Protein AF-A0A151J1U0-F1 (afdb_monomer_lite)

Structure (mmCIF, N/CA/C/O backbone):
data_AF-A0A151J1U0-F1
#
_entry.id   AF-A0A151J1U0-F1
#
loop_
_atom_site.group_PDB
_atom_site.id
_atom_site.type_symbol
_atom_site.label_atom_id
_atom_site.label_alt_id
_atom_site.label_comp_id
_atom_site.label_asym_id
_atom_site.label_entity_id
_atom_site.label_seq_id
_atom_site.pdbx_PDB_ins_code
_atom_site.Cartn_x
_atom_site.Cartn_y
_atom_site.Cartn_z
_atom_site.occupancy
_atom_site.B_iso_or_equiv
_atom_site.auth_seq_id
_atom_site.auth_comp_id
_atom_site.auth_asym_id
_atom_site.auth_atom_id
_atom_site.pdbx_PDB_model_num
ATOM 1 N N . MET A 1 1 ? 4.673 -3.188 7.035 1.00 85.75 1 MET A N 1
ATOM 2 C CA . MET A 1 1 ? 3.885 -4.441 6.989 1.00 85.75 1 MET A CA 1
ATOM 3 C C . MET A 1 1 ? 3.226 -4.718 8.335 1.00 85.75 1 MET A C 1
ATOM 5 O O . MET A 1 1 ? 2.012 -4.844 8.366 1.00 85.75 1 MET A O 1
ATOM 9 N N . GLU A 1 2 ? 3.979 -4.702 9.436 1.00 90.94 2 GLU A N 1
ATOM 10 C CA . GLU A 1 2 ? 3.480 -4.942 10.804 1.00 90.94 2 GLU A CA 1
ATOM 11 C C . GLU A 1 2 ? 2.256 -4.098 11.190 1.00 90.94 2 GLU A C 1
ATOM 13 O O . GLU A 1 2 ? 1.221 -4.664 11.530 1.00 90.94 2 GLU A O 1
ATOM 18 N N . GLN A 1 3 ? 2.301 -2.768 11.004 1.00 92.94 3 GLN A N 1
ATOM 19 C CA . GLN A 1 3 ? 1.136 -1.903 11.263 1.00 92.94 3 GLN A CA 1
ATOM 20 C C . GLN A 1 3 ? -0.127 -2.374 10.520 1.00 92.94 3 GLN A C 1
ATOM 22 O O . GLN A 1 3 ? -1.221 -2.327 11.071 1.00 92.94 3 GLN A O 1
ATOM 27 N N . ARG A 1 4 ? 0.004 -2.870 9.278 1.00 94.44 4 ARG A N 1
ATOM 28 C CA . ARG A 1 4 ? -1.135 -3.359 8.478 1.00 94.44 4 ARG A CA 1
ATOM 29 C C . ARG A 1 4 ? -1.731 -4.628 9.082 1.00 94.44 4 ARG A C 1
ATOM 31 O O . ARG A 1 4 ? -2.947 -4.767 9.097 1.00 94.44 4 ARG A O 1
ATOM 38 N N . ILE A 1 5 ? -0.895 -5.520 9.612 1.00 94.12 5 ILE A N 1
ATOM 39 C CA . ILE A 1 5 ? -1.345 -6.733 10.307 1.00 94.12 5 ILE A CA 1
ATOM 40 C C . ILE A 1 5 ? -2.119 -6.346 11.572 1.00 94.12 5 ILE A C 1
ATOM 42 O O . ILE A 1 5 ? -3.223 -6.843 11.784 1.00 94.12 5 ILE A O 1
ATOM 46 N N . CYS A 1 6 ? -1.604 -5.400 12.362 1.00 95.00 6 CYS A N 1
ATOM 47 C CA . CYS A 1 6 ? -2.296 -4.897 13.551 1.00 95.00 6 CYS A CA 1
ATOM 48 C C . CYS A 1 6 ? -3.631 -4.218 13.212 1.00 95.00 6 CYS A C 1
ATOM 50 O O . CYS A 1 6 ? 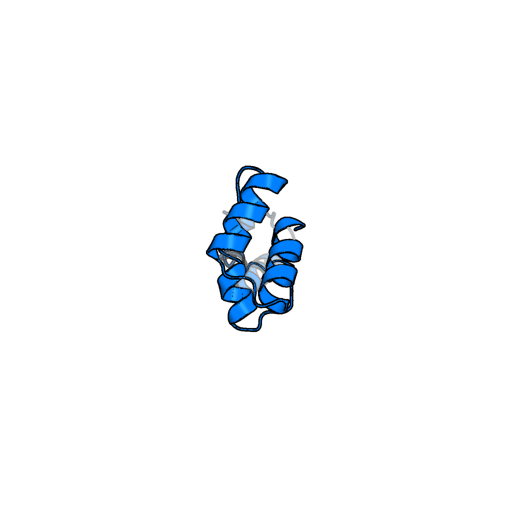-4.620 -4.422 13.915 1.00 95.00 6 CYS A O 1
ATOM 52 N N . ILE A 1 7 ? -3.692 -3.446 12.121 1.00 95.31 7 ILE A N 1
ATOM 53 C CA . ILE A 1 7 ? -4.945 -2.843 11.645 1.00 95.31 7 ILE A CA 1
ATOM 54 C C . ILE A 1 7 ? -5.940 -3.937 11.232 1.00 95.31 7 ILE A C 1
ATOM 56 O O . ILE A 1 7 ? -7.094 -3.874 11.646 1.00 95.31 7 ILE A O 1
ATOM 60 N N . ASN A 1 8 ? -5.510 -4.950 10.469 1.00 95.50 8 ASN A N 1
ATOM 61 C CA . ASN A 1 8 ? -6.367 -6.073 10.068 1.00 95.50 8 ASN A CA 1
ATOM 62 C C . ASN A 1 8 ? -6.925 -6.809 11.297 1.00 95.50 8 ASN A C 1
ATOM 64 O O . ASN A 1 8 ? -8.123 -7.063 11.387 1.00 95.50 8 ASN A O 1
ATOM 68 N N . PHE A 1 9 ? -6.072 -7.070 12.293 1.00 95.06 9 PHE A N 1
ATOM 69 C CA . PHE A 1 9 ? -6.491 -7.631 13.575 1.00 95.06 9 PHE A CA 1
ATOM 70 C C . PHE A 1 9 ? -7.564 -6.766 14.252 1.00 95.06 9 PHE A C 1
ATOM 72 O O . PHE A 1 9 ? -8.594 -7.291 14.669 1.00 95.06 9 PHE A O 1
ATOM 79 N N . CYS A 1 10 ? -7.373 -5.446 14.321 1.00 95.50 10 CYS A N 1
ATOM 80 C CA . CYS A 1 10 ? -8.356 -4.545 14.924 1.00 95.50 10 CYS A CA 1
ATOM 81 C C . CYS A 1 10 ? -9.707 -4.580 14.197 1.00 95.50 10 CYS A C 1
ATOM 83 O O . CYS A 1 10 ? -10.745 -4.669 14.850 1.00 95.50 10 CYS A O 1
ATOM 85 N N . VAL A 1 11 ? -9.692 -4.554 12.861 1.00 95.25 11 VAL A N 1
ATOM 86 C CA . VAL A 1 11 ? -10.910 -4.603 12.038 1.00 95.25 11 VAL A CA 1
ATOM 87 C C . VAL A 1 11 ? -11.655 -5.924 12.237 1.00 95.25 11 VAL A C 1
ATOM 89 O O . VAL A 1 11 ? -12.858 -5.901 12.485 1.00 95.25 11 VAL A O 1
ATOM 92 N N . LYS A 1 12 ? -10.952 -7.066 12.231 1.00 95.12 12 LYS A N 1
ATOM 93 C CA . LYS A 1 12 ? -11.555 -8.387 12.494 1.00 95.12 12 LYS A CA 1
ATOM 94 C C . LYS A 1 12 ? -12.186 -8.498 13.883 1.00 95.12 12 LYS A C 1
ATOM 96 O O . LYS A 1 12 ? -13.170 -9.208 14.050 1.00 95.12 12 LYS A O 1
ATOM 101 N N . ASN A 1 13 ? -11.657 -7.768 14.862 1.00 95.75 13 ASN A N 1
ATOM 102 C CA . ASN A 1 13 ? -12.205 -7.694 16.218 1.00 95.75 13 ASN A CA 1
ATOM 103 C C . ASN A 1 13 ? -13.238 -6.566 16.396 1.00 95.75 13 ASN A C 1
ATOM 105 O O . ASN A 1 13 ? -13.605 -6.248 17.525 1.00 95.75 13 ASN A O 1
ATOM 109 N N . SER A 1 14 ? -13.706 -5.935 15.311 1.00 95.31 14 SER A N 1
ATOM 110 C CA . SER A 1 14 ? -14.670 -4.821 15.351 1.00 95.31 14 SER A CA 1
ATOM 111 C C . SER A 1 14 ? -14.230 -3.643 16.239 1.00 95.31 14 SER A C 1
ATOM 113 O O . SER A 1 14 ? -15.055 -2.887 16.759 1.00 95.31 14 SER A O 1
ATOM 115 N N . ILE A 1 15 ? -12.918 -3.460 16.417 1.00 95.62 15 ILE A N 1
ATOM 116 C CA . ILE A 1 15 ? -12.361 -2.328 17.158 1.00 95.62 15 ILE A CA 1
ATOM 117 C C . ILE A 1 15 ? -12.533 -1.075 16.305 1.00 95.62 15 ILE A C 1
ATOM 119 O O . ILE A 1 15 ? -12.139 -1.046 15.143 1.00 95.62 15 ILE A O 1
ATOM 123 N N . LYS A 1 16 ? -13.098 -0.019 16.898 1.00 95.19 16 LYS A N 1
ATOM 124 C CA . LYS A 1 16 ? -13.329 1.257 16.211 1.00 95.19 16 LYS A CA 1
ATOM 125 C C . LYS A 1 16 ? -12.015 1.890 15.742 1.00 95.19 16 LYS A C 1
ATOM 127 O O . LYS A 1 16 ? -11.035 1.928 16.482 1.00 95.19 16 LYS A O 1
ATOM 132 N N . CYS A 1 17 ? -12.067 2.524 14.572 1.00 93.25 17 CYS A N 1
ATOM 133 C CA . CYS A 1 17 ? -10.958 3.237 13.933 1.00 93.25 17 CYS A CA 1
ATOM 134 C C . CYS A 1 17 ? -10.208 4.205 14.867 1.00 93.25 17 CYS A C 1
ATOM 136 O O . CYS A 1 17 ? -8.978 4.227 14.874 1.00 93.25 17 CYS A O 1
ATOM 138 N N . SER A 1 18 ? -10.933 4.965 15.700 1.00 93.94 18 SER A N 1
ATOM 139 C CA . SER A 1 18 ? -10.331 5.873 16.687 1.00 93.94 18 SER A CA 1
ATOM 140 C C . SER A 1 18 ? -9.438 5.127 17.676 1.00 93.94 18 SER A C 1
ATOM 142 O O . SER A 1 18 ? -8.296 5.522 17.901 1.00 93.94 18 SER A O 1
ATOM 144 N N . LYS A 1 19 ? -9.926 4.000 18.206 1.00 95.62 19 LYS A N 1
ATOM 145 C CA . LYS A 1 19 ? -9.176 3.184 19.156 1.00 95.62 19 LYS A CA 1
ATOM 146 C C . LYS A 1 19 ? -7.984 2.500 18.497 1.00 95.62 19 LYS A C 1
ATOM 148 O O . LYS A 1 19 ? -6.906 2.454 19.080 1.00 95.62 19 LYS A O 1
ATOM 153 N N . THR A 1 20 ? -8.151 2.032 17.262 1.00 95.62 20 THR A N 1
ATOM 154 C CA . THR A 1 20 ? -7.048 1.495 16.459 1.00 95.62 20 THR A CA 1
ATOM 155 C C . THR A 1 20 ? -5.950 2.536 16.249 1.00 95.62 20 THR A C 1
ATOM 157 O O . THR A 1 20 ? -4.779 2.215 16.423 1.00 95.62 20 THR A O 1
ATOM 160 N N . LEU A 1 21 ? -6.300 3.790 15.941 1.00 94.69 21 LEU A N 1
ATOM 161 C CA . LEU A 1 21 ? -5.321 4.871 15.792 1.00 94.69 21 LEU A CA 1
ATOM 162 C C . LEU A 1 21 ? -4.557 5.144 17.090 1.00 94.69 21 LEU A C 1
ATOM 164 O O . LEU A 1 21 ? -3.342 5.302 17.046 1.00 94.69 21 LEU A O 1
ATOM 168 N N . GLU A 1 22 ? -5.244 5.186 18.233 1.00 94.81 22 GLU A N 1
ATOM 169 C CA . GLU A 1 22 ? -4.590 5.335 19.540 1.00 94.81 22 GLU A CA 1
ATOM 170 C C . GLU A 1 22 ? -3.578 4.212 19.788 1.00 94.81 22 GLU A C 1
ATOM 172 O O . GLU A 1 22 ? -2.418 4.484 20.086 1.00 94.81 22 GLU A O 1
ATOM 177 N N . MET A 1 23 ? -3.997 2.955 19.610 1.00 94.75 23 MET A N 1
ATOM 178 C CA . MET A 1 23 ? -3.132 1.787 19.808 1.00 94.75 23 MET A CA 1
ATOM 179 C C . MET A 1 23 ? -1.908 1.825 18.888 1.00 94.75 23 MET A C 1
ATOM 181 O O . MET A 1 23 ? -0.793 1.553 19.327 1.00 94.75 23 MET A O 1
ATOM 185 N N . LEU A 1 24 ? -2.096 2.208 17.622 1.00 95.19 24 LEU A N 1
ATOM 186 C CA . LEU A 1 24 ? -1.001 2.313 16.661 1.00 95.19 24 LEU A CA 1
ATOM 187 C C . LEU A 1 24 ? -0.043 3.459 16.981 1.00 95.19 24 LEU A C 1
ATOM 189 O O . LEU A 1 24 ? 1.161 3.288 16.821 1.00 95.19 24 LEU A O 1
ATOM 193 N N . LYS A 1 25 ? -0.545 4.609 17.445 1.00 94.75 25 LYS A N 1
ATOM 194 C CA . LYS A 1 25 ? 0.311 5.718 17.886 1.00 94.75 25 LYS A CA 1
ATOM 195 C C . LYS A 1 25 ? 1.151 5.337 19.101 1.00 94.75 25 LYS A C 1
ATOM 197 O O . LYS A 1 25 ? 2.320 5.693 19.158 1.00 94.75 25 LYS A O 1
ATOM 202 N N . VAL A 1 26 ? 0.584 4.582 20.042 1.00 95.75 26 VAL A N 1
ATOM 203 C CA . VAL A 1 26 ? 1.328 4.084 21.209 1.00 95.75 26 VAL A CA 1
ATOM 204 C C . VAL A 1 26 ? 2.409 3.085 20.793 1.00 95.75 26 VAL A C 1
ATOM 206 O O . VAL A 1 26 ? 3.533 3.176 21.273 1.00 95.75 26 VAL A O 1
ATOM 209 N N . ALA A 1 27 ? 2.094 2.151 19.892 1.00 94.75 27 ALA A N 1
ATOM 210 C CA . ALA A 1 27 ? 3.032 1.104 19.489 1.00 94.75 27 ALA A CA 1
ATOM 211 C C . ALA A 1 27 ? 4.111 1.578 18.495 1.00 94.75 27 ALA A C 1
ATOM 213 O O . ALA A 1 27 ? 5.228 1.069 18.527 1.00 94.75 27 ALA A O 1
ATOM 214 N N . TYR A 1 28 ? 3.788 2.526 17.608 1.00 93.50 28 TYR A N 1
ATOM 215 C CA . TYR A 1 28 ? 4.637 2.892 16.465 1.00 93.50 28 TYR A CA 1
ATOM 216 C C . TYR A 1 28 ? 4.923 4.398 16.325 1.00 93.50 28 TYR A C 1
ATOM 218 O O . TYR A 1 28 ? 5.660 4.793 15.423 1.00 93.50 28 TYR A O 1
ATOM 226 N N . GLY A 1 29 ? 4.345 5.255 17.172 1.00 91.19 29 GLY A N 1
ATOM 227 C CA . GLY A 1 29 ? 4.457 6.713 17.071 1.00 91.19 29 GLY A CA 1
ATOM 228 C C . GLY A 1 29 ? 3.576 7.285 15.960 1.00 91.19 29 GLY A C 1
ATOM 229 O O . GLY A 1 29 ? 2.437 7.692 16.198 1.00 91.19 29 GLY A O 1
ATOM 230 N N . GLU A 1 30 ? 4.086 7.305 14.730 1.00 86.25 30 GLU A N 1
ATOM 231 C CA . GLU A 1 30 ? 3.332 7.752 13.557 1.00 86.25 30 GLU A CA 1
ATOM 232 C C . GLU A 1 30 ? 2.646 6.562 12.871 1.00 86.25 30 GLU A C 1
ATOM 234 O O . GLU A 1 30 ? 3.226 5.490 12.675 1.00 86.25 30 GLU A O 1
ATOM 239 N N . SER A 1 31 ? 1.368 6.723 12.528 1.00 84.81 31 SER A N 1
ATOM 240 C CA . SER A 1 31 ? 0.570 5.633 11.969 1.00 84.81 31 SER A CA 1
ATOM 241 C C . SER A 1 31 ? -0.436 6.112 10.934 1.00 84.81 31 SER A C 1
ATOM 243 O O . SER A 1 31 ? -0.922 7.242 10.968 1.00 84.81 31 SER A O 1
ATOM 245 N N . THR A 1 32 ? -0.754 5.221 9.992 1.00 82.25 32 THR A N 1
ATOM 246 C CA . THR A 1 32 ? -1.676 5.502 8.885 1.00 82.25 32 THR A CA 1
ATOM 247 C C . THR A 1 32 ? -2.908 4.610 8.994 1.00 82.25 32 THR A C 1
ATOM 249 O O . THR A 1 32 ? -2.784 3.391 9.111 1.00 82.25 32 THR A O 1
ATOM 252 N N . LEU A 1 33 ? -4.101 5.190 8.859 1.00 89.19 33 LEU A N 1
ATOM 253 C CA . LEU A 1 33 ? -5.364 4.441 8.821 1.00 89.19 33 LEU A CA 1
ATOM 254 C C . LEU A 1 33 ? -5.828 4.090 7.402 1.00 89.19 33 LEU A C 1
ATOM 256 O O . LEU A 1 33 ? -6.932 3.581 7.230 1.00 89.19 33 LEU A O 1
ATOM 260 N N . LYS A 1 34 ? -4.997 4.317 6.374 1.00 89.94 34 LYS A N 1
ATOM 261 C CA . LYS A 1 34 ? -5.357 4.040 4.970 1.00 89.94 34 LYS A CA 1
ATOM 262 C C . LYS A 1 34 ? -5.851 2.600 4.773 1.00 89.94 34 LYS A C 1
ATOM 264 O O . LYS A 1 34 ? -6.778 2.360 4.010 1.00 89.94 34 LYS A O 1
ATOM 269 N N . TRP A 1 35 ? -5.251 1.661 5.500 1.00 93.00 35 TRP A N 1
ATOM 270 C CA . TRP A 1 35 ? -5.578 0.237 5.444 1.00 93.00 35 TRP A CA 1
ATOM 271 C C . TRP A 1 35 ? -6.857 -0.137 6.195 1.00 93.00 35 TRP A C 1
ATOM 273 O O . TRP A 1 35 ? -7.469 -1.143 5.861 1.00 93.00 35 TRP A O 1
ATOM 283 N N . TYR A 1 36 ? -7.293 0.673 7.163 1.00 94.44 36 TYR A N 1
ATOM 284 C CA . TYR A 1 36 ? -8.470 0.368 7.978 1.00 94.44 36 TYR A CA 1
ATOM 285 C C . TYR A 1 36 ? -9.734 0.290 7.115 1.00 94.44 36 TYR A C 1
ATOM 287 O O . TYR A 1 36 ? -10.477 -0.683 7.204 1.00 94.44 36 TYR A O 1
ATOM 295 N N . ARG A 1 37 ? -9.938 1.269 6.219 1.00 93.62 37 ARG A N 1
ATOM 296 C CA . ARG A 1 37 ? -11.072 1.264 5.282 1.00 93.62 37 ARG A CA 1
ATOM 297 C C . ARG A 1 37 ? -11.010 0.068 4.329 1.00 93.62 37 ARG A C 1
ATOM 299 O O . ARG A 1 37 ? -12.003 -0.625 4.180 1.00 93.62 37 ARG A O 1
ATOM 306 N N . LEU A 1 38 ? -9.839 -0.209 3.755 1.00 93.75 38 LEU A N 1
ATOM 307 C CA . LEU A 1 38 ? -9.661 -1.325 2.820 1.00 93.75 38 LEU A CA 1
ATOM 308 C C . LEU A 1 38 ? -10.010 -2.676 3.462 1.00 93.75 38 LEU A C 1
ATOM 310 O O . LEU A 1 38 ? -10.648 -3.512 2.833 1.00 93.75 38 LEU A O 1
ATOM 314 N N . PHE A 1 39 ? -9.618 -2.891 4.720 1.00 94.50 39 PHE A N 1
ATOM 315 C CA . PHE A 1 39 ? -9.984 -4.108 5.447 1.00 94.50 39 PHE A CA 1
ATOM 316 C C . PHE A 1 39 ? -11.469 -4.137 5.835 1.00 94.50 39 PHE A C 1
ATOM 318 O O . PHE A 1 39 ? -12.066 -5.208 5.816 1.00 94.50 39 PHE A O 1
ATOM 325 N N . GLN A 1 40 ? -12.093 -2.990 6.135 1.00 93.75 40 GLN A N 1
ATOM 326 C CA . GLN A 1 40 ? -13.552 -2.926 6.317 1.00 93.75 40 GLN A CA 1
ATOM 327 C C . GLN A 1 40 ? -14.321 -3.260 5.033 1.00 93.75 40 GLN A C 1
ATOM 329 O O . GLN A 1 40 ? -15.389 -3.855 5.105 1.00 93.75 40 GLN A O 1
ATOM 334 N N . GLU A 1 41 ? -13.768 -2.910 3.872 1.00 94.31 41 GLU A N 1
ATOM 335 C CA . GLU A 1 41 ? -14.308 -3.236 2.545 1.00 94.31 41 GLU A CA 1
ATOM 336 C C . GLU A 1 41 ? -14.047 -4.701 2.132 1.00 94.31 41 GLU A C 1
ATOM 338 O O . GLU A 1 41 ? -14.409 -5.104 1.031 1.00 94.31 41 GLU A O 1
ATOM 343 N N . GLY A 1 42 ? -13.446 -5.516 3.009 1.00 92.06 42 GLY A N 1
ATOM 344 C CA . GLY A 1 42 ? -13.269 -6.956 2.797 1.00 92.06 42 GLY A CA 1
ATOM 345 C C . GLY A 1 42 ? -11.931 -7.365 2.180 1.00 92.06 42 GLY A C 1
ATOM 346 O O . GLY A 1 42 ? -11.757 -8.524 1.810 1.00 92.06 42 GLY A O 1
ATOM 347 N N . ARG A 1 43 ? -10.950 -6.458 2.077 1.00 92.50 43 ARG A N 1
ATOM 348 C CA . ARG A 1 43 ? -9.587 -6.837 1.673 1.00 92.50 43 ARG A CA 1
ATOM 349 C C . ARG A 1 43 ? -8.977 -7.794 2.705 1.00 92.50 43 ARG A C 1
ATOM 351 O O . ARG A 1 43 ? -8.974 -7.499 3.892 1.00 92.50 43 ARG A O 1
ATOM 358 N N . GLU A 1 44 ? -8.363 -8.888 2.256 1.00 88.19 44 GLU A N 1
ATOM 359 C CA . GLU A 1 44 ? -7.669 -9.834 3.154 1.00 88.19 44 GLU A CA 1
ATOM 360 C C . GLU A 1 44 ? -6.139 -9.739 3.074 1.00 88.19 44 GLU A C 1
ATOM 362 O O . GLU A 1 44 ? -5.431 -10.029 4.042 1.00 88.19 44 GLU A O 1
ATOM 367 N N . ASN A 1 45 ? -5.609 -9.300 1.928 1.00 90.50 45 ASN A N 1
ATOM 368 C CA . ASN A 1 45 ? -4.172 -9.248 1.682 1.00 90.50 45 ASN A CA 1
ATOM 369 C C . ASN A 1 45 ? -3.523 -8.003 2.314 1.00 90.50 45 ASN A C 1
ATOM 371 O O . ASN A 1 45 ? -3.920 -6.866 2.040 1.00 90.50 45 ASN A O 1
ATOM 375 N N . VAL A 1 46 ? -2.476 -8.229 3.114 1.00 91.06 46 VAL A N 1
ATOM 376 C CA . VAL A 1 46 ? -1.663 -7.191 3.780 1.00 91.06 46 VAL A CA 1
ATOM 377 C C . VAL A 1 46 ? -0.534 -6.639 2.900 1.00 91.06 46 VAL A C 1
ATOM 379 O O . VAL A 1 46 ? 0.057 -5.595 3.211 1.00 91.06 46 VAL A O 1
ATOM 382 N N . ASN A 1 47 ? -0.224 -7.331 1.804 1.00 90.19 47 ASN A N 1
ATOM 383 C CA . ASN A 1 47 ? 0.756 -6.894 0.822 1.00 90.19 47 ASN A CA 1
ATOM 384 C C . ASN A 1 47 ? 0.174 -5.795 -0.066 1.00 90.19 47 ASN A C 1
ATOM 386 O O . ASN A 1 47 ? -1.042 -5.705 -0.276 1.00 90.19 47 ASN A O 1
ATOM 390 N N . ASP A 1 48 ? 1.063 -4.947 -0.580 1.00 85.69 48 ASP A N 1
ATOM 391 C CA . ASP A 1 48 ? 0.696 -4.012 -1.635 1.00 85.69 48 ASP A CA 1
ATOM 392 C C . ASP A 1 48 ? 0.271 -4.794 -2.881 1.00 85.69 48 ASP A C 1
ATOM 394 O O . ASP A 1 48 ? 0.821 -5.852 -3.192 1.00 85.69 48 ASP A O 1
ATOM 398 N N . GLU A 1 49 ? -0.733 -4.274 -3.579 1.00 84.81 49 GLU A N 1
ATOM 399 C CA . GLU A 1 49 ? -1.079 -4.794 -4.897 1.00 84.81 49 GLU A CA 1
ATOM 400 C C . GLU A 1 49 ? 0.058 -4.517 -5.886 1.00 84.81 49 GLU A C 1
ATOM 402 O O . GLU A 1 49 ? 0.834 -3.572 -5.676 1.00 84.81 49 GLU A O 1
ATOM 407 N N . PRO A 1 50 ? 0.157 -5.309 -6.970 1.00 86.12 50 PRO A N 1
ATOM 408 C CA . PRO A 1 50 ? 1.096 -5.032 -8.043 1.00 86.12 50 PRO A CA 1
ATOM 409 C C . PRO A 1 50 ? 0.968 -3.570 -8.468 1.00 86.12 50 PRO A C 1
ATOM 411 O O . PRO A 1 50 ? -0.085 -3.122 -8.923 1.00 86.12 50 PRO A O 1
ATOM 414 N N . ARG A 1 51 ? 2.042 -2.797 -8.295 1.00 82.00 51 ARG A N 1
ATOM 415 C CA . ARG A 1 51 ? 2.078 -1.439 -8.827 1.00 82.00 51 ARG A CA 1
ATOM 416 C C . ARG A 1 51 ? 2.218 -1.552 -10.332 1.00 82.00 51 ARG A C 1
ATOM 418 O O . ARG A 1 51 ? 3.279 -1.934 -10.823 1.00 82.00 51 ARG A O 1
ATOM 425 N N . PHE A 1 52 ? 1.174 -1.164 -11.053 1.00 77.50 52 PHE A N 1
ATOM 426 C CA . PHE A 1 52 ? 1.340 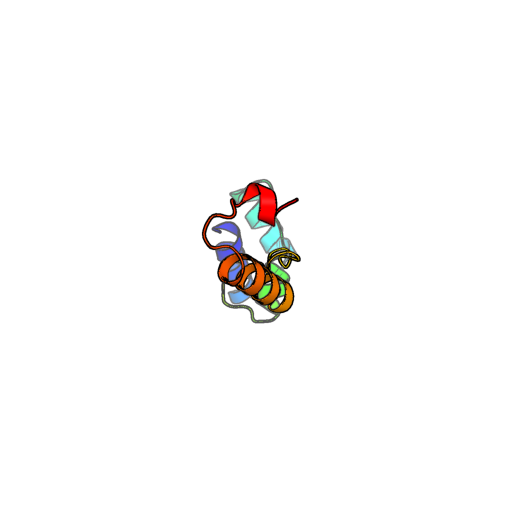-0.794 -12.447 1.00 77.50 52 PHE A CA 1
ATOM 427 C C . PHE A 1 52 ? 2.306 0.390 -12.484 1.00 77.50 52 PHE A C 1
ATOM 429 O O . PHE A 1 52 ? 2.009 1.484 -12.002 1.00 77.50 52 PHE A O 1
ATOM 436 N N . GLY A 1 53 ? 3.521 0.127 -12.963 1.00 80.56 53 GLY A N 1
ATOM 437 C CA . GLY A 1 53 ? 4.480 1.179 -13.260 1.00 80.56 53 GLY A CA 1
ATOM 438 C C . GLY A 1 53 ? 3.970 2.059 -14.399 1.00 80.56 53 GLY A C 1
ATOM 439 O O . GLY A 1 53 ? 2.940 1.784 -15.018 1.00 80.56 53 GLY A O 1
ATOM 440 N N . ARG A 1 54 ? 4.719 3.117 -14.714 1.00 83.00 54 ARG A N 1
ATOM 441 C CA . ARG A 1 54 ? 4.456 3.891 -15.927 1.00 83.00 54 ARG A CA 1
ATOM 442 C C . ARG A 1 54 ? 4.587 2.955 -17.140 1.00 83.00 54 ARG A C 1
ATOM 444 O O . ARG A 1 54 ? 5.634 2.314 -17.261 1.00 83.00 54 ARG A O 1
ATOM 451 N N . PRO A 1 55 ? 3.581 2.879 -18.029 1.00 77.88 55 PRO A N 1
ATOM 452 C CA . PRO A 1 55 ? 3.717 2.145 -19.277 1.00 77.88 55 PRO A CA 1
ATOM 453 C C . PRO A 1 55 ? 4.946 2.647 -20.035 1.00 77.88 55 PRO A C 1
ATOM 455 O O . PRO A 1 55 ? 5.164 3.856 -20.153 1.00 77.88 55 PRO A O 1
ATOM 458 N N . SER A 1 56 ? 5.778 1.723 -20.510 1.00 79.44 56 SER A N 1
ATOM 459 C CA . SER A 1 56 ? 6.901 2.081 -21.370 1.00 79.44 56 SER A CA 1
ATOM 460 C C . SER A 1 56 ? 6.341 2.513 -22.721 1.00 79.44 56 SER A C 1
ATOM 462 O O . SER A 1 56 ? 5.710 1.718 -23.404 1.00 79.44 56 SER A O 1
ATOM 464 N N . THR A 1 57 ? 6.575 3.765 -23.107 1.00 81.56 57 THR A N 1
ATOM 465 C CA . THR A 1 57 ? 6.197 4.277 -24.434 1.00 81.56 57 THR A CA 1
ATOM 466 C C . THR A 1 57 ? 7.157 3.818 -25.530 1.00 81.56 57 THR A C 1
ATOM 468 O O . THR A 1 57 ? 6.859 3.983 -26.703 1.00 81.56 57 THR A O 1
ATOM 471 N N . SER A 1 58 ? 8.317 3.264 -25.161 1.00 80.75 58 SER A N 1
ATOM 472 C CA . SER A 1 58 ? 9.321 2.780 -26.110 1.00 80.75 58 SER A CA 1
ATOM 473 C C . SER A 1 58 ? 9.108 1.324 -26.525 1.00 80.75 58 SER A C 1
ATOM 475 O O . SER A 1 58 ? 9.482 0.961 -27.634 1.00 80.75 58 SER A O 1
ATOM 477 N N . LYS A 1 59 ? 8.491 0.491 -25.676 1.00 84.81 59 LYS A N 1
ATOM 478 C CA . LYS A 1 59 ? 8.235 -0.934 -25.947 1.00 84.81 59 LYS A CA 1
ATOM 479 C C . LYS A 1 59 ? 6.823 -1.176 -26.493 1.00 84.81 59 LYS A C 1
ATOM 481 O O . LYS A 1 59 ? 6.065 -1.934 -25.893 1.00 84.81 59 LYS A O 1
ATOM 486 N N . THR A 1 60 ? 6.466 -0.510 -27.585 1.00 90.69 60 THR A N 1
ATOM 487 C CA . THR A 1 60 ? 5.234 -0.815 -28.328 1.00 90.69 60 THR A CA 1
ATOM 488 C C . THR A 1 60 ? 5.511 -1.863 -29.405 1.00 90.69 60 THR A C 1
ATOM 490 O O . THR A 1 60 ? 6.659 -2.019 -29.835 1.00 90.69 60 THR A O 1
ATOM 493 N N . ASP A 1 61 ? 4.484 -2.598 -29.832 1.00 91.88 61 ASP A N 1
ATOM 494 C CA . ASP A 1 61 ? 4.633 -3.626 -30.870 1.00 91.88 61 ASP A CA 1
ATOM 495 C C . ASP A 1 61 ? 5.099 -3.015 -32.201 1.00 91.88 61 ASP A C 1
ATOM 497 O O . ASP A 1 61 ? 5.903 -3.621 -32.913 1.00 91.88 61 ASP A O 1
ATOM 501 N N . GLU A 1 62 ? 4.681 -1.779 -32.488 1.00 92.12 62 GLU A N 1
ATOM 502 C CA . GLU A 1 62 ? 5.108 -1.004 -33.654 1.00 92.12 62 GLU A CA 1
ATOM 503 C C . GLU A 1 62 ? 6.612 -0.710 -33.610 1.00 92.12 62 GLU A C 1
ATOM 505 O O . GLU A 1 62 ? 7.329 -1.047 -34.552 1.00 92.12 62 GLU A O 1
ATOM 510 N N . ASN A 1 63 ? 7.117 -0.177 -32.490 1.00 90.81 63 ASN A N 1
ATOM 511 C CA . ASN A 1 63 ? 8.542 0.125 -32.334 1.00 90.81 63 ASN A CA 1
ATOM 512 C C . ASN A 1 63 ? 9.387 -1.158 -32.395 1.00 90.81 63 ASN A C 1
ATOM 514 O O . ASN A 1 63 ? 10.486 -1.171 -32.946 1.00 90.81 63 ASN A O 1
ATOM 518 N N . VAL A 1 64 ? 8.880 -2.269 -31.846 1.00 92.50 64 VAL A N 1
ATOM 519 C CA . VAL A 1 64 ? 9.550 -3.576 -31.929 1.00 92.50 64 VAL A CA 1
ATOM 520 C C . VAL A 1 64 ? 9.636 -4.052 -33.379 1.00 92.50 64 VAL A C 1
ATOM 522 O O . VAL A 1 64 ? 10.660 -4.613 -33.777 1.00 92.50 64 VAL A O 1
ATOM 525 N N . GLN A 1 65 ? 8.580 -3.855 -34.164 1.00 94.69 65 GLN A N 1
ATOM 526 C CA . GLN A 1 65 ? 8.554 -4.235 -35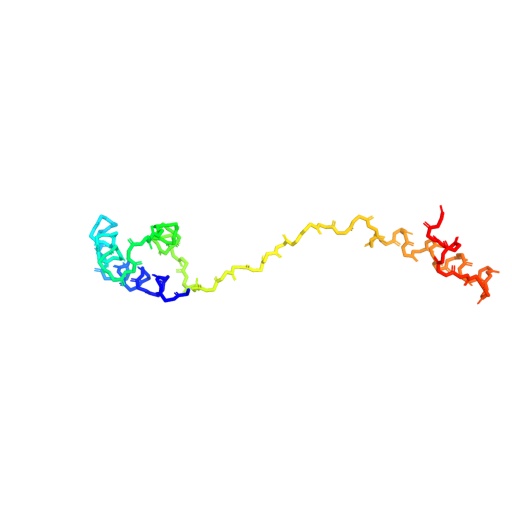.571 1.00 94.69 65 GLN A CA 1
ATOM 527 C C . GLN A 1 65 ? 9.501 -3.370 -36.413 1.00 94.69 65 GLN A C 1
ATOM 529 O O . GLN A 1 65 ? 10.278 -3.912 -37.199 1.00 94.69 65 GLN A O 1
ATOM 534 N N . GLU A 1 66 ? 9.520 -2.059 -36.192 1.00 92.88 66 GLU A N 1
ATOM 535 C CA . GLU A 1 66 ? 10.416 -1.132 -36.889 1.00 92.88 66 GLU A CA 1
ATOM 536 C C . GLU A 1 66 ? 11.895 -1.465 -36.634 1.00 92.88 66 GLU A C 1
ATOM 538 O O . GLU A 1 66 ? 12.678 -1.636 -37.573 1.00 92.88 66 GLU A O 1
ATOM 543 N N . VAL A 1 67 ? 12.270 -1.690 -35.369 1.00 92.75 67 VAL A N 1
ATOM 544 C CA . VAL A 1 67 ? 13.632 -2.108 -34.994 1.00 92.75 67 VAL A CA 1
ATOM 545 C C . VAL A 1 67 ? 14.013 -3.428 -35.674 1.00 92.75 67 VAL A C 1
ATOM 547 O O . VAL A 1 67 ? 15.131 -3.567 -36.178 1.00 92.75 67 VAL A O 1
ATOM 550 N N . LYS A 1 68 ? 13.094 -4.405 -35.734 1.00 94.56 68 LYS A N 1
ATOM 551 C CA . LYS A 1 68 ? 13.336 -5.678 -36.439 1.00 94.56 68 LYS A CA 1
ATOM 552 C C . LYS A 1 68 ? 13.630 -5.452 -37.919 1.00 94.56 68 LYS A C 1
ATOM 554 O O . LYS A 1 68 ? 14.549 -6.071 -38.452 1.00 94.56 68 LYS A O 1
ATOM 559 N N . GLU A 1 69 ? 12.883 -4.579 -38.586 1.00 95.56 69 GLU A N 1
ATOM 560 C CA . GLU A 1 69 ? 13.089 -4.282 -40.004 1.00 95.56 69 GLU A CA 1
ATOM 561 C C . GLU A 1 69 ? 14.430 -3.597 -40.269 1.00 95.56 69 GLU A C 1
ATOM 563 O O . GLU A 1 69 ? 15.126 -3.966 -41.218 1.00 95.56 69 GLU A O 1
ATOM 568 N N . ILE A 1 70 ? 14.823 -2.647 -39.418 1.00 94.00 70 ILE A N 1
ATOM 569 C CA . ILE A 1 70 ? 16.120 -1.966 -39.502 1.00 94.00 70 ILE A CA 1
ATOM 570 C C . ILE A 1 70 ? 17.269 -2.982 -39.382 1.00 94.00 70 ILE A C 1
ATOM 572 O O . ILE A 1 70 ? 18.168 -3.011 -40.227 1.00 94.00 70 ILE A O 1
ATOM 576 N N . VAL A 1 71 ? 17.203 -3.880 -38.392 1.00 94.81 71 VAL A N 1
ATOM 577 C CA . VAL A 1 71 ? 18.218 -4.927 -38.169 1.00 94.81 71 VAL A CA 1
ATOM 578 C C . VAL A 1 71 ? 18.268 -5.936 -39.322 1.00 94.81 71 VAL A C 1
ATOM 580 O O . VAL A 1 71 ? 19.348 -6.390 -39.707 1.00 94.81 71 VAL A O 1
ATOM 583 N N . LEU A 1 72 ? 17.118 -6.297 -39.901 1.00 95.56 72 LEU A N 1
ATOM 584 C CA . LEU A 1 72 ? 17.064 -7.204 -41.052 1.00 95.56 72 LEU A CA 1
ATOM 585 C C . LEU A 1 72 ? 17.685 -6.582 -42.307 1.00 95.56 72 LEU A C 1
ATOM 587 O O . LEU A 1 72 ? 18.379 -7.286 -43.043 1.00 95.56 72 LEU A O 1
ATOM 591 N N . LYS A 1 73 ? 17.468 -5.280 -42.529 1.00 94.56 73 LYS A N 1
ATOM 592 C CA . LYS A 1 73 ? 18.053 -4.525 -43.648 1.00 94.56 73 LYS A CA 1
ATOM 593 C C . LYS A 1 73 ? 19.563 -4.343 -43.486 1.00 94.56 73 LYS A C 1
ATOM 595 O O . LYS A 1 73 ? 20.293 -4.496 -44.462 1.00 94.56 73 LYS A O 1
ATOM 600 N N . ASN A 1 74 ? 20.046 -4.066 -42.273 1.00 93.62 74 ASN A N 1
ATOM 601 C CA . ASN A 1 74 ? 21.474 -3.946 -41.985 1.00 93.62 74 ASN A CA 1
ATOM 602 C C . ASN A 1 74 ? 21.859 -4.673 -40.690 1.00 93.62 74 ASN A C 1
ATOM 604 O O . ASN A 1 74 ? 21.773 -4.127 -39.595 1.00 93.62 74 ASN A O 1
ATOM 608 N N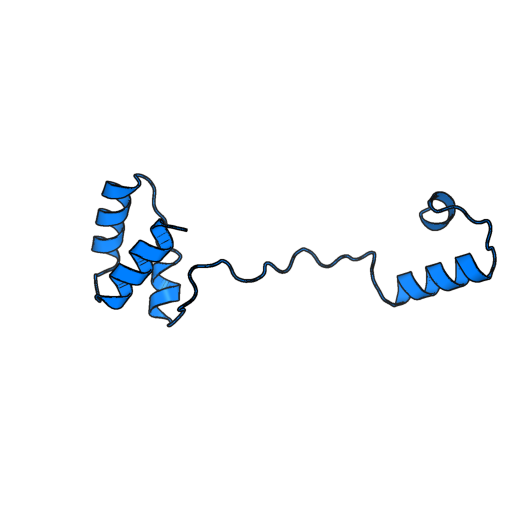 . ARG A 1 75 ? 22.406 -5.884 -40.824 1.00 90.00 75 ARG A N 1
ATOM 609 C CA . ARG A 1 75 ? 22.822 -6.707 -39.674 1.00 90.00 75 ARG A CA 1
ATOM 610 C C . ARG A 1 75 ? 24.051 -6.184 -38.918 1.00 90.00 75 ARG A C 1
ATOM 612 O O . ARG A 1 75 ? 24.402 -6.761 -37.895 1.00 90.00 75 ARG A O 1
ATOM 619 N N . ARG A 1 76 ? 24.741 -5.158 -39.431 1.00 94.44 76 ARG A N 1
ATOM 620 C CA . ARG A 1 76 ? 25.907 -4.531 -38.781 1.00 94.44 76 ARG A CA 1
ATOM 621 C C . ARG A 1 76 ? 25.564 -3.218 -38.070 1.00 94.44 76 ARG A C 1
ATOM 623 O O . ARG A 1 76 ? 26.474 -2.601 -37.527 1.00 94.44 76 ARG A O 1
ATOM 630 N N . ILE A 1 77 ? 24.298 -2.792 -38.090 1.00 94.75 77 ILE A N 1
ATOM 631 C CA . ILE A 1 77 ? 23.863 -1.559 -37.428 1.00 94.75 77 ILE A CA 1
ATOM 632 C C . ILE A 1 77 ? 24.063 -1.649 -35.907 1.00 94.75 77 ILE A C 1
ATOM 634 O O . ILE A 1 77 ? 23.906 -2.712 -35.300 1.00 94.75 77 ILE A O 1
ATOM 638 N N . THR A 1 78 ? 24.427 -0.533 -35.288 1.00 93.50 78 THR A N 1
ATOM 639 C CA . THR A 1 78 ? 24.662 -0.431 -33.848 1.00 93.50 78 THR A CA 1
ATOM 640 C C . THR A 1 78 ? 23.419 0.049 -33.099 1.00 93.50 78 THR A C 1
ATOM 642 O O . THR A 1 78 ? 22.528 0.680 -33.657 1.00 93.50 78 THR A O 1
ATOM 645 N N . ILE A 1 79 ? 23.367 -0.208 -31.789 1.00 91.94 79 ILE A N 1
ATOM 646 C CA . ILE A 1 79 ? 22.246 0.229 -30.938 1.00 91.94 79 ILE A CA 1
ATOM 647 C C . ILE A 1 79 ? 22.109 1.760 -30.920 1.00 91.94 79 ILE A C 1
ATOM 649 O O . ILE A 1 79 ? 20.993 2.251 -30.828 1.00 91.94 79 ILE A O 1
ATOM 653 N N . ARG A 1 80 ? 23.220 2.509 -31.015 1.00 93.44 80 ARG A N 1
ATOM 654 C CA . ARG A 1 80 ? 23.176 3.980 -31.068 1.00 93.44 80 ARG A CA 1
ATOM 655 C C . ARG A 1 80 ? 22.486 4.464 -32.337 1.00 93.44 80 ARG A C 1
ATOM 657 O O . ARG A 1 80 ? 21.574 5.258 -32.237 1.00 93.44 80 ARG A O 1
ATOM 664 N N . GLU A 1 81 ? 22.838 3.892 -33.484 1.00 90.44 81 GLU A N 1
ATOM 665 C CA . GLU A 1 81 ? 22.218 4.236 -34.772 1.00 90.44 81 GLU A CA 1
ATOM 666 C C . GLU A 1 81 ? 20.734 3.841 -34.858 1.00 90.44 81 GLU A C 1
ATOM 668 O O . GLU A 1 81 ? 20.006 4.407 -35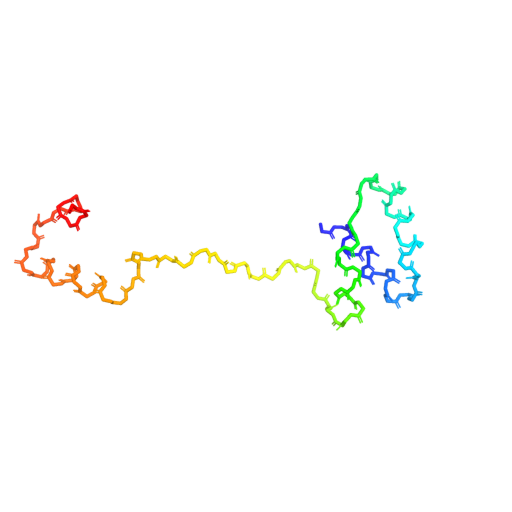.658 1.00 90.44 81 GLU A O 1
ATOM 673 N N . ILE A 1 82 ? 20.282 2.858 -34.070 1.00 90.31 82 ILE A N 1
ATOM 674 C CA . ILE A 1 82 ? 18.853 2.509 -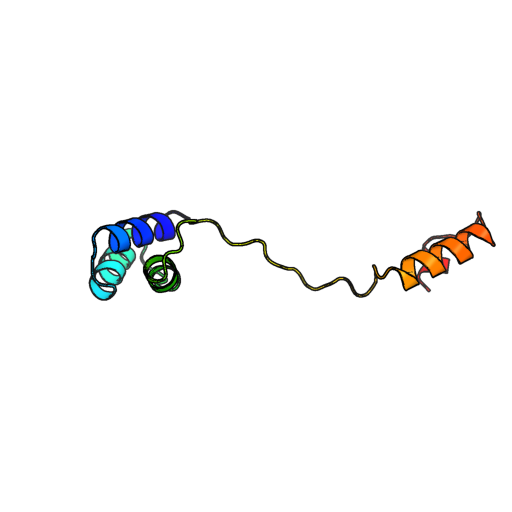33.954 1.00 90.31 82 ILE A CA 1
ATOM 675 C C . ILE A 1 82 ? 18.112 3.480 -33.015 1.00 90.31 82 ILE A C 1
ATOM 677 O O . ILE A 1 82 ? 16.896 3.618 -33.111 1.00 90.31 82 ILE A O 1
ATOM 681 N N . ALA A 1 83 ? 18.820 4.075 -32.054 1.00 88.31 83 ALA A N 1
ATOM 682 C CA . ALA A 1 83 ? 18.244 4.920 -31.011 1.00 88.31 83 ALA A CA 1
ATOM 683 C C . ALA A 1 83 ? 18.269 6.425 -31.337 1.00 88.31 83 ALA A C 1
ATOM 685 O O . ALA A 1 83 ? 17.587 7.177 -30.636 1.00 88.31 83 ALA A O 1
ATOM 686 N N . ASP A 1 84 ? 19.067 6.833 -32.329 1.00 79.31 84 ASP A N 1
ATOM 687 C CA . ASP A 1 84 ? 19.102 8.182 -32.916 1.00 79.31 84 ASP A CA 1
ATOM 688 C C . ASP A 1 84 ? 17.890 8.422 -33.835 1.00 79.31 84 ASP A C 1
ATOM 690 O O . ASP A 1 84 ? 17.308 9.530 -33.750 1.00 79.31 84 ASP A O 1
#

Sequence (84 aa):
MEQRICINFCVKNSIKCSKTLEMLKVAYGESTLKWYRLFQEGRENVNDEPRFGRPSTSKTDENVQEVKEIVLKNRRITIREIAD

Radius of gyration: 24.77 Å; chains: 1; bounding box: 41×18×65 Å

Secondary structure (DSSP, 8-state):
-HHHHHHHHHHHTT--HHHHHHHHHHHHSS---HHHHHHHTT----SPPP---PPPSS--HHHHHHHHHHHHH-TT--HHHHH-

Organism: NCBI:txid471704

Foldseek 3Di:
DVLLVLLLVCVVVVNDPVVSCVVCCVVPVDDDCPNNVVVVVPDDDSDDDPDPDPPDPCPDPVNVVVLVVVCVVPVPDDPVNSVD

InterPro domains:
  IPR052709 Transposase-Methyltransferase Hybrid [PTHR46060] (2-84)

pLDDT: mean 91.2, std 4.9, range [77.5, 95.75]